Protein AF-W7WLK7-F1 (afdb_monomer)

Mean predicted aligned error: 6.46 Å

Secondary structure (DSSP, 8-state):
--TT---SEEEEEETTEEEEEEEEEESTTEEEEB-TT--B-PPEES--BSTTSSSPPB-PEEEEEEEPPPPTT-SEEEEEEEEE-SS-EEEEEEEEE-----

Solvent-accessible surface area (backbone atoms only — not comparable to full-atom values): 6384 Å² total; per-residue (Å²): 130,77,93,80,74,76,79,80,56,56,69,42,58,48,99,91,37,83,84,57,62,49,31,40,40,56,58,54,29,31,33,38,45,40,59,80,82,73,48,78,60,72,72,47,61,78,56,82,40,53,74,93,50,105,53,82,61,51,75,32,24,56,79,47,76,48,74,52,82,56,59,97,84,55,69,45,42,47,37,37,33,36,37,44,41,99,91,48,74,50,82,46,82,48,76,52,63,74,67,76,80,128

Radius of gyration: 15.56 Å; Cα contacts (8 Å, |Δi|>4): 184; chains: 1; bounding box: 35×38×42 Å

Foldseek 3Di:
DDPPDDDQWDFADDPVGPPQTQKTAGDQQWMWGDAPVSDTDDIDGQDWAQPPHPDDTWGWGFPDKDKDDDDPPDQKTKIKTWTDTPVDTDIGIDIDGHDDDD

pLDDT: mean 86.11, std 12.23, range [39.31, 95.69]

Structure (mmCIF, N/CA/C/O backbone):
data_AF-W7WLK7-F1
#
_entry.id   AF-W7WLK7-F1
#
loop_
_atom_site.group_PDB
_atom_site.id
_atom_site.type_symbol
_atom_site.label_atom_id
_atom_site.label_alt_id
_atom_site.label_comp_id
_atom_site.label_asym_id
_atom_site.label_entity_id
_atom_site.label_seq_id
_atom_site.pdbx_PDB_ins_code
_atom_site.Cartn_x
_atom_site.Cartn_y
_atom_site.Cartn_z
_atom_site.occupancy
_atom_site.B_iso_or_equiv
_atom_site.auth_seq_id
_atom_site.auth_comp_id
_atom_site.auth_asym_id
_atom_site.auth_atom_id
_atom_site.pdbx_PDB_model_num
ATOM 1 N N . MET A 1 1 ? 12.158 -19.757 15.638 1.00 58.44 1 MET A N 1
ATOM 2 C CA . MET A 1 1 ? 11.158 -18.922 14.936 1.00 58.44 1 MET A CA 1
ATOM 3 C C . MET A 1 1 ? 9.947 -19.801 14.644 1.00 58.44 1 MET A C 1
ATOM 5 O O . MET A 1 1 ? 10.185 -20.971 14.351 1.00 58.44 1 MET A O 1
ATOM 9 N N . PRO A 1 2 ? 8.703 -19.305 14.783 1.00 83.44 2 PRO A N 1
ATOM 10 C CA . PRO A 1 2 ? 7.498 -20.050 14.404 1.00 83.44 2 PRO A CA 1
ATOM 11 C C . PRO A 1 2 ? 7.546 -20.495 12.935 1.00 83.44 2 PRO A C 1
ATOM 13 O O . PRO A 1 2 ? 8.174 -19.832 12.110 1.00 83.44 2 PRO A O 1
ATOM 16 N N . SER A 1 3 ? 6.935 -21.638 12.620 1.00 86.94 3 SER A N 1
ATOM 17 C CA . SER A 1 3 ? 6.974 -22.238 11.271 1.00 86.94 3 SER A CA 1
ATOM 18 C C . SER A 1 3 ? 5.936 -21.652 10.306 1.00 86.94 3 SER A C 1
ATOM 20 O O . SER A 1 3 ? 5.995 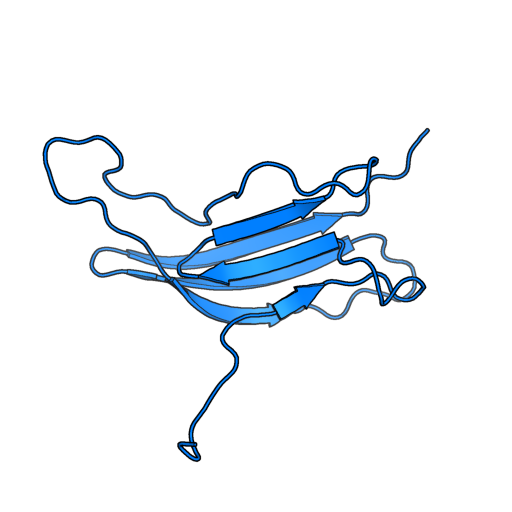-21.902 9.108 1.00 86.94 3 SER A O 1
ATOM 22 N N . ASP A 1 4 ? 5.023 -20.842 10.827 1.00 89.38 4 ASP A N 1
ATOM 23 C CA . ASP A 1 4 ? 3.861 -20.242 10.175 1.00 89.38 4 ASP A CA 1
ATOM 24 C C . ASP A 1 4 ? 4.033 -18.735 9.914 1.00 89.38 4 ASP A C 1
ATOM 26 O O . ASP A 1 4 ? 3.064 -18.000 9.726 1.00 89.38 4 ASP A O 1
ATOM 30 N N . LEU A 1 5 ? 5.276 -18.250 9.885 1.00 88.00 5 LEU A N 1
ATOM 31 C CA . LEU A 1 5 ? 5.565 -16.857 9.557 1.00 88.00 5 LEU A CA 1
ATOM 32 C C . LEU A 1 5 ? 5.253 -16.558 8.082 1.00 88.00 5 LEU A C 1
ATOM 34 O O . LEU A 1 5 ? 5.851 -17.135 7.174 1.00 88.00 5 LEU A O 1
ATOM 38 N N . GLY A 1 6 ? 4.342 -15.609 7.859 1.00 87.50 6 GLY A N 1
ATOM 39 C CA . GLY A 1 6 ? 4.054 -15.026 6.549 1.00 87.50 6 GLY A CA 1
ATOM 40 C C . GLY A 1 6 ? 4.906 -13.792 6.228 1.00 87.50 6 GLY A C 1
ATOM 41 O O . GLY A 1 6 ? 5.817 -13.412 6.966 1.00 87.50 6 GLY A O 1
ATOM 42 N N . PHE A 1 7 ? 4.583 -13.127 5.117 1.00 91.88 7 PHE A N 1
ATOM 43 C CA . PHE A 1 7 ? 5.188 -11.845 4.754 1.00 91.88 7 PHE A CA 1
ATOM 44 C C . PHE A 1 7 ? 4.516 -10.697 5.513 1.00 91.88 7 PHE A C 1
ATOM 46 O O . PHE A 1 7 ? 3.295 -10.582 5.506 1.00 91.88 7 PHE A O 1
ATOM 53 N N . ALA A 1 8 ? 5.310 -9.801 6.104 1.00 91.69 8 ALA A N 1
ATOM 54 C CA . ALA A 1 8 ? 4.790 -8.577 6.723 1.00 91.69 8 ALA A CA 1
ATOM 55 C C . ALA A 1 8 ? 4.352 -7.520 5.687 1.00 91.69 8 ALA A C 1
ATOM 57 O O . ALA A 1 8 ? 3.589 -6.609 6.001 1.00 91.69 8 ALA A O 1
ATOM 58 N N . GLY A 1 9 ? 4.866 -7.621 4.461 1.00 93.94 9 GLY A N 1
ATOM 59 C CA . GLY A 1 9 ? 4.655 -6.664 3.383 1.00 93.94 9 GLY A CA 1
ATOM 60 C C . GLY A 1 9 ? 5.571 -6.957 2.197 1.00 93.94 9 GLY A C 1
ATOM 61 O O . GLY A 1 9 ? 6.267 -7.975 2.174 1.00 93.94 9 GLY A O 1
ATOM 62 N N . PHE A 1 10 ? 5.590 -6.058 1.216 1.00 94.94 10 PHE A N 1
ATOM 63 C CA . PHE A 1 10 ? 6.468 -6.159 0.049 1.00 94.94 10 PHE A CA 1
ATOM 64 C C . PHE A 1 10 ? 6.852 -4.777 -0.480 1.00 94.94 10 PHE A C 1
ATOM 66 O O . PHE A 1 10 ? 6.216 -3.763 -0.187 1.00 94.94 10 PHE A O 1
ATOM 73 N N . ARG A 1 11 ? 7.898 -4.756 -1.304 1.00 94.69 11 ARG A N 1
ATOM 74 C CA . ARG A 1 11 ? 8.315 -3.582 -2.068 1.00 94.69 11 ARG A CA 1
ATOM 75 C C . ARG A 1 11 ? 8.316 -3.893 -3.555 1.00 94.69 11 ARG A C 1
ATOM 77 O O . ARG A 1 11 ? 8.499 -5.040 -3.960 1.00 94.69 11 ARG A O 1
ATOM 84 N N . LEU A 1 12 ? 8.097 -2.864 -4.356 1.00 93.50 12 LEU A N 1
ATOM 85 C CA . LEU A 1 12 ? 8.159 -2.916 -5.805 1.00 93.50 12 LEU A CA 1
ATOM 86 C C . LEU A 1 12 ? 9.473 -2.294 -6.251 1.00 93.50 12 LEU A C 1
ATOM 88 O O . LEU A 1 12 ? 9.782 -1.167 -5.878 1.00 93.50 12 LEU A O 1
ATOM 92 N N . ASN A 1 13 ? 10.214 -3.008 -7.086 1.00 91.94 13 ASN A N 1
ATOM 93 C CA . ASN A 1 13 ? 11.428 -2.525 -7.731 1.00 91.94 13 ASN A CA 1
ATOM 94 C C . ASN A 1 13 ? 11.193 -2.380 -9.234 1.00 91.94 13 ASN A C 1
ATOM 96 O O . ASN A 1 13 ? 10.283 -2.991 -9.803 1.00 91.94 13 ASN A O 1
ATOM 100 N N . PHE A 1 14 ? 12.034 -1.589 -9.896 1.00 87.00 14 PHE A N 1
ATOM 101 C CA . PHE A 1 14 ? 12.065 -1.586 -11.352 1.00 87.00 14 PHE A CA 1
ATOM 102 C C . PHE A 1 14 ? 12.999 -2.700 -11.838 1.00 87.00 14 PHE A C 1
ATOM 104 O O . PHE A 1 14 ? 14.018 -2.973 -11.217 1.00 87.00 14 PHE A O 1
ATOM 111 N N . HIS A 1 15 ? 12.685 -3.350 -12.960 1.00 84.12 15 HIS A N 1
ATOM 112 C CA . HIS A 1 15 ? 13.443 -4.527 -13.415 1.00 84.12 15 HIS A CA 1
ATOM 113 C C . HIS A 1 15 ? 14.934 -4.261 -13.703 1.00 84.12 15 HIS A C 1
ATOM 115 O O . HIS A 1 15 ? 15.716 -5.20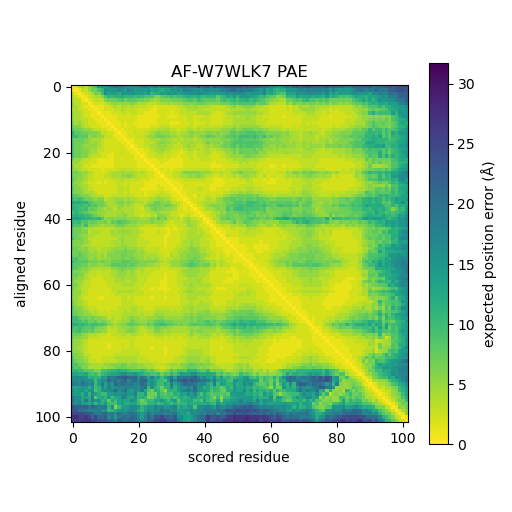4 -13.754 1.00 84.12 15 HIS A O 1
ATOM 121 N N . THR A 1 16 ? 15.328 -2.997 -13.893 1.00 88.06 16 THR A N 1
ATOM 122 C CA . THR A 1 16 ? 16.729 -2.582 -14.078 1.00 88.06 16 THR A CA 1
ATOM 123 C C . THR A 1 16 ? 17.383 -2.019 -12.812 1.00 88.06 16 THR A C 1
ATOM 125 O O . THR A 1 16 ? 18.542 -1.631 -12.876 1.00 88.06 16 THR A O 1
ATOM 128 N N . ASP A 1 17 ? 16.657 -1.910 -11.697 1.00 88.69 17 ASP A N 1
ATOM 129 C CA . ASP A 1 17 ? 17.157 -1.379 -10.422 1.00 88.69 17 ASP A CA 1
ATOM 130 C C . ASP A 1 17 ? 16.481 -2.120 -9.255 1.00 88.69 17 ASP A C 1
ATOM 132 O O . ASP A 1 17 ? 15.364 -1.802 -8.837 1.00 88.69 17 ASP A O 1
ATOM 136 N N . LEU A 1 18 ? 17.155 -3.171 -8.778 1.00 88.31 18 LEU A N 1
ATOM 137 C CA . LEU A 1 18 ? 16.690 -4.023 -7.677 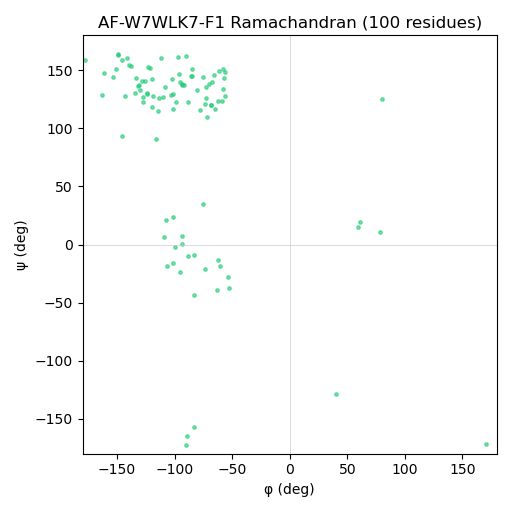1.00 88.31 18 LEU A CA 1
ATOM 138 C C . LEU A 1 18 ? 17.127 -3.509 -6.298 1.00 88.31 18 LEU A C 1
ATOM 140 O O . LEU A 1 18 ? 16.664 -4.027 -5.281 1.00 88.31 18 LEU A O 1
ATOM 144 N N . GLU A 1 19 ? 18.010 -2.511 -6.254 1.00 88.94 19 GLU A N 1
ATOM 145 C CA . GLU A 1 19 ? 18.468 -1.908 -5.003 1.00 88.94 19 GLU A CA 1
ATOM 146 C C . GLU A 1 19 ? 17.477 -0.851 -4.521 1.00 88.94 19 GLU A C 1
ATOM 148 O O . GLU A 1 19 ? 17.126 -0.827 -3.340 1.00 88.94 19 GLU A O 1
ATOM 153 N N . ARG A 1 20 ? 16.986 -0.009 -5.439 1.00 88.38 20 ARG A N 1
ATOM 154 C CA . ARG A 1 20 ? 16.052 1.079 -5.132 1.00 88.38 20 ARG A CA 1
ATOM 155 C C . ARG A 1 20 ? 14.624 0.660 -5.439 1.00 88.38 20 ARG A C 1
ATOM 157 O O . ARG A 1 20 ? 14.291 0.283 -6.565 1.00 88.38 20 ARG A O 1
ATOM 164 N N . ASP A 1 21 ? 13.764 0.718 -4.434 1.00 90.88 21 ASP A N 1
ATOM 165 C CA . ASP A 1 21 ? 12.341 0.467 -4.597 1.00 90.88 21 ASP A CA 1
ATOM 166 C C . ASP A 1 21 ? 11.592 1.725 -5.054 1.00 90.88 21 ASP A C 1
ATOM 168 O O . ASP A 1 21 ? 11.985 2.864 -4.808 1.00 90.88 21 ASP A O 1
ATOM 172 N N . ILE A 1 22 ? 10.501 1.505 -5.785 1.00 91.81 22 ILE A N 1
ATOM 173 C CA . ILE A 1 22 ? 9.592 2.560 -6.241 1.00 91.81 22 ILE A CA 1
ATOM 174 C C . ILE A 1 22 ? 8.403 2.736 -5.295 1.00 91.81 22 ILE A C 1
ATOM 176 O O . ILE A 1 22 ? 7.779 3.797 -5.269 1.00 91.81 22 ILE A O 1
ATOM 180 N N . SER A 1 23 ? 8.064 1.690 -4.539 1.00 93.62 23 SER A N 1
ATOM 181 C CA . SER A 1 23 ? 6.980 1.700 -3.563 1.00 93.62 23 SER A CA 1
ATOM 182 C C . SER A 1 23 ? 7.130 0.560 -2.561 1.00 93.62 23 SER A C 1
ATOM 184 O O . SER A 1 23 ? 7.585 -0.521 -2.929 1.00 93.62 23 SER A O 1
ATOM 186 N N . ALA A 1 24 ? 6.703 0.787 -1.322 1.00 94.25 24 ALA A N 1
ATOM 187 C CA . ALA A 1 24 ? 6.662 -0.218 -0.267 1.00 94.25 24 ALA A CA 1
ATOM 188 C C . ALA A 1 24 ? 5.301 -0.216 0.437 1.00 94.25 24 ALA A C 1
ATOM 190 O O . ALA A 1 24 ? 4.771 0.847 0.769 1.00 94.25 24 ALA A O 1
ATOM 191 N N . PHE A 1 25 ? 4.775 -1.414 0.683 1.00 95.50 25 PHE A N 1
ATOM 192 C CA . PHE A 1 25 ? 3.530 -1.690 1.396 1.00 95.50 25 PHE A CA 1
ATOM 193 C C . PHE A 1 25 ? 3.882 -2.427 2.686 1.00 95.50 25 PHE A C 1
ATOM 195 O O . PHE A 1 25 ? 4.424 -3.533 2.631 1.00 95.50 25 PHE A O 1
ATOM 202 N N . LEU A 1 26 ? 3.625 -1.803 3.836 1.00 94.25 26 LEU A N 1
ATOM 203 C CA . LEU A 1 26 ? 3.960 -2.368 5.143 1.00 94.25 26 LEU A CA 1
ATOM 204 C C . LEU A 1 26 ? 3.191 -1.651 6.258 1.00 94.25 26 LEU A C 1
ATOM 206 O O . LEU A 1 26 ? 3.289 -0.431 6.389 1.00 94.25 26 LEU A O 1
ATOM 210 N N . GLY A 1 27 ? 2.522 -2.436 7.105 1.00 91.06 27 GLY A N 1
ATOM 211 C CA . GLY A 1 27 ? 1.806 -1.958 8.288 1.00 91.06 27 GLY A CA 1
ATOM 212 C C . GLY A 1 27 ? 0.431 -1.373 7.962 1.00 91.06 27 GLY A C 1
ATOM 213 O O . GLY A 1 27 ? 0.316 -0.449 7.159 1.00 91.06 27 GLY A O 1
ATOM 214 N N . ALA A 1 28 ? -0.612 -1.897 8.612 1.00 91.62 28 ALA A N 1
ATOM 215 C CA . ALA A 1 28 ? -2.012 -1.541 8.372 1.00 91.62 28 ALA A CA 1
ATOM 216 C C . ALA A 1 28 ? -2.321 -1.356 6.870 1.00 91.62 28 ALA A C 1
ATOM 218 O O . ALA A 1 28 ? -1.999 -2.228 6.062 1.00 91.62 28 ALA A O 1
ATOM 219 N N . SER A 1 29 ? -2.931 -0.236 6.485 1.00 94.06 29 SER A N 1
ATOM 220 C CA . SER A 1 29 ? -3.200 0.126 5.090 1.00 94.06 29 SER A CA 1
ATOM 221 C C . SER A 1 29 ? -2.211 1.158 4.545 1.00 94.06 29 SER A C 1
ATOM 223 O O . SER A 1 29 ? -2.529 1.899 3.613 1.00 94.06 29 SER A O 1
ATOM 225 N N . TYR A 1 30 ? -1.011 1.249 5.122 1.00 94.94 30 TYR A N 1
ATOM 226 C CA . TYR A 1 30 ? -0.020 2.228 4.697 1.00 94.94 30 TYR A CA 1
ATOM 227 C C . TYR A 1 30 ? 0.812 1.736 3.521 1.00 94.94 30 TYR A C 1
ATOM 229 O O . TYR A 1 30 ? 1.201 0.570 3.417 1.00 94.94 30 TYR A O 1
ATOM 237 N N . PHE A 1 31 ? 1.164 2.687 2.666 1.00 93.75 31 PHE A N 1
ATOM 238 C CA . PHE A 1 31 ? 2.187 2.498 1.655 1.00 93.75 31 PHE A CA 1
ATOM 239 C C . PHE A 1 31 ? 2.956 3.795 1.422 1.00 93.75 31 PHE A C 1
ATOM 241 O O . PHE A 1 31 ? 2.489 4.897 1.724 1.00 93.75 31 PHE A O 1
ATOM 248 N N . ARG A 1 32 ? 4.162 3.666 0.880 1.00 93.75 32 ARG A N 1
ATOM 249 C CA . ARG A 1 32 ? 4.975 4.787 0.404 1.00 93.75 32 ARG A CA 1
ATOM 250 C C . ARG A 1 32 ? 5.325 4.575 -1.053 1.00 93.75 32 ARG A C 1
ATOM 252 O O . ARG A 1 32 ? 5.427 3.438 -1.512 1.00 93.75 32 ARG A O 1
ATOM 259 N N . ALA A 1 33 ? 5.542 5.669 -1.764 1.00 91.25 33 ALA A N 1
ATOM 260 C CA . ALA A 1 33 ? 6.082 5.660 -3.112 1.00 91.25 33 ALA A CA 1
ATOM 261 C C . ALA A 1 33 ? 7.108 6.783 -3.258 1.00 91.25 33 ALA A C 1
ATOM 263 O O . ALA A 1 33 ? 7.052 7.787 -2.541 1.00 91.25 33 ALA A O 1
ATOM 264 N N . VAL A 1 34 ? 8.050 6.597 -4.176 1.00 89.69 34 VAL A N 1
ATOM 265 C CA . VAL A 1 34 ? 9.046 7.616 -4.517 1.00 89.69 34 VAL A CA 1
ATOM 266 C C . VAL A 1 34 ? 8.599 8.411 -5.744 1.00 89.69 34 VAL A C 1
ATOM 268 O O . VAL A 1 34 ? 7.949 7.888 -6.652 1.00 89.69 34 VAL A O 1
ATOM 271 N N . GLY A 1 35 ? 8.956 9.695 -5.768 1.00 82.31 35 GLY A N 1
ATOM 272 C CA . GLY A 1 35 ? 8.818 10.556 -6.943 1.00 82.31 35 GLY A CA 1
ATOM 273 C C . GLY A 1 35 ? 10.062 10.520 -7.838 1.00 82.31 35 GLY A C 1
ATOM 274 O O . GLY A 1 35 ? 10.944 9.679 -7.681 1.00 82.31 35 GLY A O 1
ATOM 275 N N . GLY A 1 36 ? 10.178 11.483 -8.757 1.00 81.31 36 GLY A N 1
ATOM 276 C CA . GLY A 1 36 ? 11.317 11.576 -9.686 1.00 81.31 36 GLY A CA 1
ATOM 277 C C . GLY A 1 36 ? 12.692 11.783 -9.028 1.00 81.31 36 GLY A C 1
ATOM 278 O O . GLY A 1 36 ? 13.709 11.609 -9.694 1.00 81.31 36 GLY A O 1
ATOM 279 N N . GLU A 1 37 ? 12.731 12.132 -7.741 1.00 85.06 37 GLU A N 1
ATOM 280 C CA . GLU A 1 37 ? 13.959 12.319 -6.955 1.00 85.06 37 GLU A CA 1
ATOM 281 C C . GLU A 1 37 ? 14.392 11.065 -6.184 1.00 85.06 37 GLU A C 1
ATOM 283 O O . GLU A 1 37 ? 15.401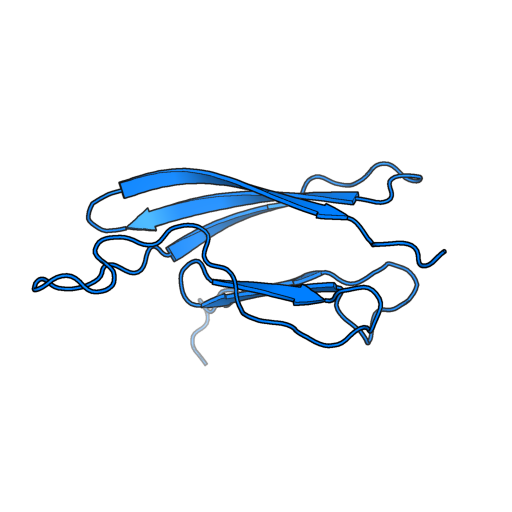 11.103 -5.489 1.00 85.06 37 GLU A O 1
ATOM 288 N N . TRP A 1 38 ? 13.658 9.949 -6.298 1.00 81.75 38 TRP A N 1
ATOM 289 C CA . TRP A 1 38 ? 13.968 8.679 -5.618 1.00 81.75 38 TRP A CA 1
ATOM 290 C C . TRP A 1 38 ? 14.015 8.744 -4.086 1.00 81.75 38 TRP A C 1
ATOM 292 O O . TRP A 1 38 ? 14.478 7.815 -3.430 1.00 81.75 38 TRP A O 1
ATOM 302 N N . GLN A 1 39 ? 13.485 9.815 -3.506 1.00 85.38 39 GLN A N 1
ATOM 303 C CA . GLN A 1 39 ? 13.302 9.943 -2.073 1.00 85.38 39 G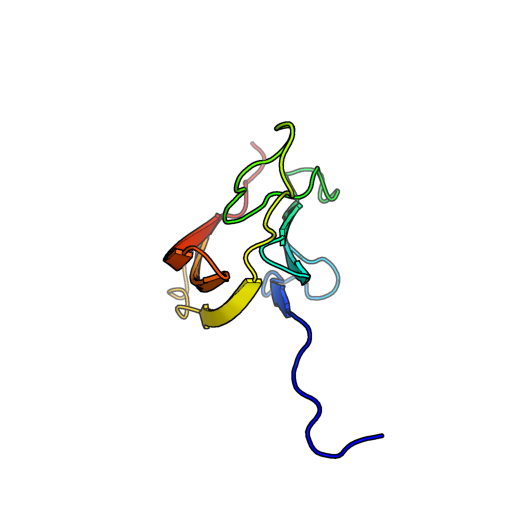LN A CA 1
ATOM 304 C C . GLN A 1 39 ? 11.893 9.490 -1.689 1.00 85.38 39 GLN A C 1
ATOM 306 O O . GLN A 1 39 ? 10.912 9.838 -2.356 1.00 85.38 39 GLN A O 1
ATOM 311 N N . TYR A 1 40 ? 11.785 8.742 -0.589 1.00 83.31 40 TYR A N 1
ATOM 312 C CA . TYR A 1 40 ? 10.488 8.477 0.017 1.00 83.31 40 TYR A CA 1
ATOM 313 C C . TYR A 1 40 ? 9.848 9.782 0.485 1.00 83.31 40 TYR A C 1
ATOM 315 O O . TYR A 1 40 ? 10.422 10.524 1.282 1.00 83.31 40 TYR A O 1
ATOM 323 N N . GLY A 1 41 ? 8.643 10.040 -0.020 1.00 77.81 41 GLY A N 1
ATOM 324 C CA . GLY A 1 41 ? 7.782 11.099 0.482 1.00 77.81 41 GLY A CA 1
ATOM 325 C C . GLY A 1 41 ? 6.979 10.656 1.707 1.00 77.81 41 GLY A C 1
ATOM 326 O O . GLY A 1 41 ? 7.324 9.706 2.415 1.00 77.81 41 GLY A O 1
ATOM 327 N N . LEU A 1 42 ? 5.865 11.349 1.937 1.00 84.31 42 LEU A N 1
ATOM 328 C CA . LEU A 1 42 ? 4.899 10.985 2.970 1.00 84.31 42 LEU A CA 1
ATOM 329 C C . LEU A 1 42 ? 4.296 9.596 2.707 1.00 84.31 42 LEU A C 1
ATOM 331 O O . LEU A 1 42 ? 4.125 9.182 1.559 1.00 84.31 42 LEU A O 1
ATOM 335 N N . SER A 1 43 ? 3.936 8.890 3.781 1.00 87.69 43 SER A N 1
ATOM 336 C CA . SER A 1 43 ? 3.078 7.709 3.664 1.00 87.69 43 SER A CA 1
ATOM 337 C C . SER A 1 43 ? 1.678 8.114 3.217 1.00 87.69 43 SER A C 1
ATOM 339 O O . SER A 1 43 ? 1.115 9.078 3.732 1.00 87.69 43 SER A O 1
ATOM 341 N N . ALA A 1 44 ? 1.093 7.314 2.335 1.00 90.56 44 ALA A N 1
ATOM 342 C CA . ALA A 1 44 ? -0.338 7.296 2.084 1.00 90.56 44 ALA A CA 1
ATOM 343 C C . ALA A 1 44 ? -0.997 6.158 2.882 1.00 90.56 44 ALA A C 1
ATOM 345 O O . ALA A 1 44 ? -0.318 5.227 3.325 1.00 90.56 44 ALA A O 1
ATOM 346 N N . ARG A 1 45 ? -2.320 6.242 3.060 1.00 93.19 45 ARG A N 1
ATOM 347 C CA . ARG A 1 45 ? -3.166 5.175 3.614 1.00 93.19 45 ARG A CA 1
ATOM 348 C C . ARG A 1 45 ? -4.213 4.785 2.580 1.00 93.19 45 ARG A C 1
ATOM 350 O O . ARG A 1 45 ? -4.733 5.664 1.898 1.00 93.19 45 ARG A O 1
ATOM 357 N N . GLY A 1 46 ? -4.533 3.497 2.487 1.00 89.19 46 GLY A N 1
ATOM 358 C CA . GLY A 1 46 ? -5.638 3.007 1.662 1.00 89.19 46 GLY A CA 1
ATOM 359 C C . GLY A 1 46 ? -6.985 3.542 2.144 1.00 89.19 46 GLY A C 1
ATOM 360 O O . GLY A 1 46 ? -7.816 3.927 1.328 1.00 89.19 46 GLY A O 1
ATOM 361 N N . LEU A 1 47 ? -7.171 3.624 3.465 1.00 91.31 47 LEU A N 1
ATOM 362 C CA . LEU A 1 47 ? -8.357 4.205 4.081 1.00 91.31 47 LEU A CA 1
ATOM 363 C C . LEU A 1 47 ? -8.028 4.737 5.482 1.00 91.31 47 LEU A C 1
ATOM 365 O O . LEU A 1 47 ? -7.222 4.155 6.207 1.00 91.31 47 LEU A O 1
ATOM 369 N N . ALA A 1 48 ? -8.657 5.849 5.851 1.00 92.25 48 ALA A N 1
ATOM 370 C CA . ALA A 1 48 ? -8.604 6.426 7.187 1.00 92.25 48 ALA A CA 1
ATOM 371 C C . ALA A 1 48 ? -10.038 6.569 7.703 1.00 92.25 48 ALA A C 1
ATOM 373 O O . ALA A 1 48 ? -10.898 7.080 6.984 1.00 92.25 48 ALA A O 1
ATOM 374 N N . VAL A 1 49 ? -10.295 6.090 8.917 1.00 92.44 49 VAL A N 1
ATOM 375 C CA . VAL A 1 49 ? -11.630 6.072 9.521 1.00 92.44 49 VAL A CA 1
ATOM 376 C C . VAL A 1 49 ? -11.531 6.733 10.884 1.00 92.44 49 VAL A C 1
ATOM 378 O O . VAL A 1 49 ? -10.698 6.362 11.704 1.00 92.44 49 VAL A O 1
ATOM 381 N N . ASP A 1 50 ? -12.382 7.729 11.112 1.00 93.56 50 ASP A N 1
ATOM 382 C CA . ASP A 1 50 ? -12.496 8.444 12.386 1.00 93.56 50 ASP A CA 1
ATOM 383 C C . ASP A 1 50 ? -11.232 9.178 12.861 1.00 93.56 50 ASP A C 1
ATOM 385 O O . ASP A 1 50 ? -11.117 9.565 14.024 1.00 93.56 50 ASP A O 1
ATOM 389 N N . THR A 1 51 ? -10.300 9.456 11.947 1.00 93.81 51 THR A N 1
ATOM 390 C CA . THR A 1 51 ? -9.090 10.230 12.235 1.00 93.81 51 THR A CA 1
ATOM 391 C C . THR A 1 51 ? -9.434 11.626 12.764 1.00 93.81 51 THR A C 1
ATOM 393 O O . THR A 1 51 ? -10.110 12.412 12.100 1.00 93.81 51 THR A O 1
ATOM 396 N N . GLY A 1 52 ? -8.915 11.957 13.950 1.00 94.56 52 GLY A N 1
ATOM 397 C CA . GLY A 1 52 ? -9.046 13.287 14.556 1.00 94.56 52 GLY A CA 1
ATOM 398 C C . GLY A 1 52 ? -10.400 13.584 15.212 1.00 94.56 52 GLY A C 1
ATOM 399 O O . GLY A 1 52 ? -10.658 14.732 15.568 1.00 94.56 52 GLY A O 1
ATOM 400 N N . LEU A 1 53 ? -11.263 12.581 15.380 1.00 95.62 53 LEU A N 1
ATOM 401 C CA . LEU A 1 53 ? -12.553 12.719 16.060 1.00 95.62 53 LEU A CA 1
ATOM 402 C C . LEU A 1 53 ? -12.439 12.435 17.572 1.00 95.62 53 LEU A C 1
ATOM 404 O O . LEU A 1 53 ? -11.487 11.788 18.006 1.00 95.62 53 LEU A O 1
ATOM 408 N N . PRO A 1 54 ? -13.418 12.848 18.406 1.00 95.69 54 PRO A N 1
ATOM 409 C CA . PRO A 1 54 ? -13.469 12.503 19.835 1.00 95.69 54 PRO A CA 1
ATOM 410 C C . PRO A 1 54 ? -13.922 11.047 20.079 1.00 95.69 54 PRO A C 1
ATOM 412 O O . PRO A 1 54 ? -14.633 10.755 21.039 1.00 95.69 54 PRO A O 1
ATOM 415 N N . ARG A 1 55 ? -13.545 10.130 19.185 1.00 93.25 55 ARG A N 1
ATOM 416 C CA . ARG A 1 55 ? -13.758 8.683 19.276 1.00 93.25 55 ARG A CA 1
ATOM 417 C C . ARG A 1 55 ? -12.521 7.958 18.728 1.00 93.25 55 ARG A C 1
ATOM 419 O O . ARG A 1 55 ? -11.736 8.597 18.030 1.00 93.25 55 ARG A O 1
ATOM 426 N N . PRO A 1 56 ? -12.306 6.673 19.060 1.00 93.56 56 PRO A N 1
ATOM 427 C CA . PRO A 1 56 ? -11.116 5.955 18.609 1.00 93.56 56 PRO A CA 1
ATOM 428 C C . PRO A 1 56 ? -10.990 5.930 17.081 1.00 93.56 56 PRO A C 1
ATOM 430 O O . PRO A 1 56 ? -11.961 5.639 16.391 1.00 93.56 56 PRO A O 1
ATOM 433 N N . GLU A 1 57 ? -9.789 6.216 16.574 1.00 95.50 57 GLU A N 1
ATOM 434 C CA . GLU A 1 57 ? -9.452 6.070 15.156 1.00 95.50 57 GLU A CA 1
ATOM 435 C C . GLU A 1 57 ? -9.324 4.584 14.802 1.00 95.50 57 GLU A C 1
ATOM 437 O O . GLU A 1 57 ? -8.676 3.819 15.524 1.00 95.50 57 GLU A O 1
ATOM 442 N N . GLU A 1 58 ? -9.905 4.178 13.674 1.00 93.06 58 GLU A N 1
ATOM 443 C CA . GLU A 1 58 ? -9.701 2.838 13.131 1.00 93.06 58 GLU A CA 1
ATOM 444 C C . GLU A 1 58 ? -8.591 2.843 12.077 1.00 93.06 58 GLU A C 1
ATOM 446 O O . GLU A 1 58 ? -8.501 3.725 11.218 1.00 93.06 58 GLU A O 1
ATOM 451 N N . PHE A 1 59 ? -7.771 1.791 12.109 1.00 93.69 59 PHE A N 1
ATOM 452 C CA . PHE A 1 59 ? -6.672 1.573 11.172 1.00 93.69 59 PHE A CA 1
ATOM 453 C C . PHE A 1 59 ? -6.938 0.307 10.346 1.00 93.69 59 PHE A C 1
ATOM 455 O O . PHE A 1 59 ? -6.540 -0.783 10.763 1.00 93.69 59 PHE A O 1
ATOM 462 N N . PRO A 1 60 ? -7.605 0.420 9.181 1.00 93.81 60 PRO A N 1
ATOM 463 C CA . PRO A 1 60 ? -7.817 -0.709 8.279 1.00 93.81 60 PRO A CA 1
ATOM 464 C C . PRO A 1 60 ? -6.497 -1.357 7.859 1.00 93.81 60 PRO A C 1
ATOM 466 O O . PRO A 1 60 ? -5.514 -0.648 7.627 1.00 93.81 60 PRO A O 1
ATOM 469 N N . ASN A 1 61 ? -6.484 -2.683 7.719 1.00 93.62 61 ASN A N 1
ATOM 470 C CA . ASN A 1 61 ? -5.321 -3.466 7.303 1.00 93.62 61 ASN A CA 1
ATOM 471 C C . ASN A 1 61 ? -5.431 -3.887 5.841 1.00 93.62 61 ASN A C 1
ATOM 473 O O . ASN A 1 61 ? -6.502 -4.295 5.401 1.00 93.62 61 ASN A O 1
ATOM 477 N N . PHE A 1 62 ? -4.313 -3.882 5.112 1.00 94.44 62 PHE A N 1
ATOM 478 C CA . PHE A 1 62 ? -4.211 -4.709 3.914 1.00 94.44 62 PHE A CA 1
ATOM 479 C C . PHE A 1 62 ? -3.949 -6.161 4.321 1.00 94.44 62 PHE A C 1
ATOM 481 O O . PHE A 1 62 ? -2.904 -6.463 4.894 1.00 94.44 62 PHE A O 1
ATOM 488 N N . VAL A 1 63 ? -4.887 -7.058 4.017 1.00 92.88 63 VAL A N 1
ATOM 489 C CA . VAL A 1 63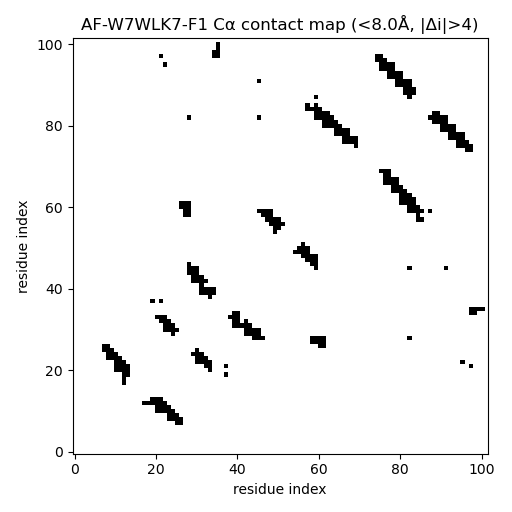 ? -4.812 -8.477 4.425 1.00 92.88 63 VAL A CA 1
ATOM 490 C C . VAL A 1 63 ? -4.485 -9.424 3.272 1.00 92.88 63 VAL A C 1
ATOM 492 O O . VAL A 1 63 ? -4.036 -10.545 3.497 1.00 92.88 63 VAL A O 1
ATOM 495 N N . ALA 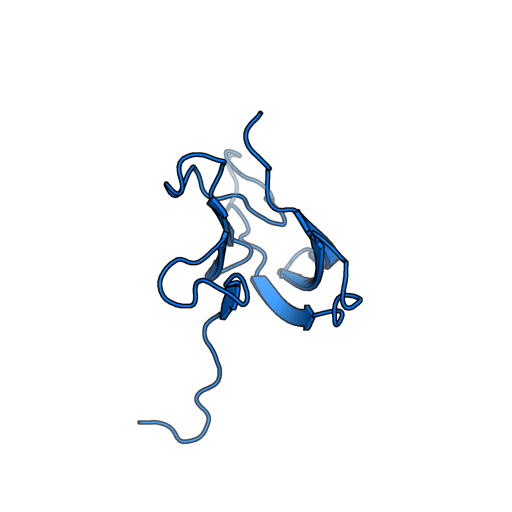A 1 64 ? -4.674 -8.980 2.029 1.00 93.25 64 ALA A N 1
ATOM 496 C CA . ALA A 1 64 ? -4.317 -9.737 0.836 1.00 93.25 64 ALA A CA 1
ATOM 497 C C . ALA A 1 64 ? -3.970 -8.799 -0.320 1.00 93.25 64 ALA A C 1
ATOM 499 O O . ALA A 1 64 ? -4.506 -7.693 -0.413 1.00 93.25 64 ALA A O 1
ATOM 500 N N . PHE A 1 65 ? -3.096 -9.268 -1.212 1.00 95.31 65 PHE A N 1
ATOM 501 C CA . PHE A 1 65 ? -2.656 -8.528 -2.389 1.00 95.31 65 PHE A CA 1
ATOM 502 C C . PHE A 1 65 ? -2.685 -9.403 -3.639 1.00 95.31 65 PHE A C 1
ATOM 504 O O . PHE A 1 65 ? -2.302 -10.572 -3.598 1.00 95.31 65 PHE A O 1
ATOM 511 N N . TRP A 1 66 ? -3.052 -8.801 -4.767 1.00 95.69 66 TRP A N 1
ATOM 512 C CA . TRP A 1 66 ? -2.923 -9.396 -6.094 1.00 95.69 66 TRP A CA 1
ATOM 513 C C . TRP A 1 66 ? -2.179 -8.422 -6.997 1.00 95.69 66 TRP A C 1
ATOM 515 O O . TRP A 1 66 ? -2.591 -7.275 -7.171 1.00 95.69 66 TRP A O 1
ATOM 525 N N . LEU A 1 67 ? -1.060 -8.877 -7.556 1.00 94.88 67 LEU A N 1
ATOM 526 C CA . LEU A 1 67 ? -0.226 -8.084 -8.449 1.00 94.88 67 LEU A CA 1
ATOM 527 C C . LEU A 1 67 ? -0.521 -8.515 -9.882 1.00 94.88 67 LEU A C 1
ATOM 529 O O . LEU A 1 67 ? -0.269 -9.662 -10.256 1.00 94.88 67 LEU A O 1
ATOM 533 N N . GLU A 1 68 ? -1.039 -7.596 -10.690 1.00 95.19 68 GLU A N 1
ATOM 534 C CA . GLU A 1 68 ? -1.224 -7.860 -12.109 1.00 95.19 68 GLU A CA 1
ATOM 535 C C . GLU A 1 68 ? 0.136 -7.850 -12.804 1.00 95.19 68 GLU A C 1
ATOM 537 O O . GLU A 1 68 ? 0.901 -6.887 -12.696 1.00 95.19 68 GLU A O 1
ATOM 542 N N . LYS A 1 69 ? 0.453 -8.926 -13.531 1.00 92.62 69 LYS A N 1
ATOM 543 C CA . LYS A 1 69 ? 1.697 -8.992 -14.295 1.00 92.62 69 LYS A CA 1
ATOM 544 C C . LYS A 1 69 ? 1.662 -7.924 -15.396 1.00 92.62 69 LYS A C 1
ATOM 546 O O . LYS A 1 69 ? 0.853 -8.048 -16.315 1.00 92.62 69 LYS A O 1
ATOM 551 N N . PRO A 1 70 ? 2.560 -6.924 -15.371 1.00 90.69 70 PRO A N 1
ATOM 552 C CA . PRO A 1 70 ? 2.553 -5.881 -16.381 1.00 90.69 70 PRO A CA 1
ATOM 553 C C . PRO A 1 70 ? 2.910 -6.451 -17.759 1.00 90.69 70 PRO A C 1
ATOM 555 O O . PRO A 1 70 ? 3.750 -7.349 -17.889 1.00 90.69 70 PRO A O 1
ATOM 558 N N . ALA A 1 71 ? 2.308 -5.892 -18.811 1.00 91.31 71 ALA A N 1
ATOM 559 C CA . ALA A 1 71 ? 2.737 -6.154 -20.182 1.00 91.31 71 ALA A CA 1
ATOM 560 C C . ALA A 1 71 ? 4.217 -5.765 -20.363 1.00 91.31 71 ALA A C 1
ATOM 562 O O . ALA A 1 71 ? 4.701 -4.837 -19.715 1.00 91.31 71 ALA A O 1
ATOM 563 N N . ARG A 1 72 ? 4.938 -6.427 -21.282 1.00 86.31 72 ARG A N 1
ATOM 564 C CA . ARG A 1 72 ? 6.401 -6.253 -21.464 1.00 86.31 72 ARG A CA 1
ATOM 565 C C . ARG A 1 72 ? 6.855 -4.800 -21.662 1.00 86.31 72 ARG A C 1
ATOM 567 O O . ARG A 1 72 ? 7.995 -4.488 -21.352 1.00 86.31 72 ARG A O 1
ATOM 574 N N . GLN A 1 73 ? 5.989 -3.944 -22.201 1.00 86.62 73 GLN A N 1
ATOM 575 C CA . GLN A 1 73 ? 6.280 -2.538 -22.512 1.00 86.62 73 GLN A CA 1
ATOM 576 C C . GLN A 1 73 ? 5.542 -1.562 -21.578 1.00 86.62 73 GLN A C 1
ATOM 578 O O . GLN A 1 73 ? 5.570 -0.354 -21.798 1.00 86.62 73 GLN A O 1
ATOM 583 N N . SER A 1 74 ? 4.855 -2.067 -20.547 1.00 86.88 74 SER A N 1
ATOM 584 C CA . SER A 1 74 ? 4.113 -1.229 -19.607 1.00 86.88 74 SER A CA 1
ATOM 585 C C . SER A 1 74 ? 5.062 -0.424 -18.720 1.00 86.88 74 SER A C 1
ATOM 587 O O . SER A 1 74 ? 6.043 -0.946 -18.192 1.00 86.88 74 SER A O 1
ATOM 589 N N . SER A 1 75 ? 4.726 0.846 -18.499 1.00 86.69 75 SER A N 1
ATOM 590 C CA . SER A 1 75 ? 5.404 1.716 -17.531 1.00 86.69 75 SER A CA 1
ATOM 591 C C . SER A 1 75 ? 4.721 1.731 -16.153 1.00 86.69 75 SER A C 1
ATOM 593 O O . SER A 1 75 ? 5.042 2.581 -15.318 1.00 86.69 75 SER A O 1
ATOM 595 N N . SER A 1 76 ? 3.723 0.872 -15.944 1.00 88.56 76 SER A N 1
ATOM 596 C CA . SER A 1 76 ? 2.906 0.801 -14.730 1.00 88.56 76 SER A CA 1
ATOM 597 C C . SER A 1 76 ? 2.613 -0.638 -14.324 1.00 88.56 76 SER A C 1
ATOM 599 O O . SER A 1 76 ? 2.566 -1.537 -15.168 1.00 88.56 76 SER A O 1
ATOM 601 N N . ILE A 1 77 ? 2.368 -0.824 -13.031 1.00 91.81 77 ILE A N 1
ATOM 602 C CA . ILE A 1 77 ? 1.866 -2.061 -12.435 1.00 91.81 77 ILE A CA 1
ATOM 603 C C . ILE A 1 77 ? 0.607 -1.746 -11.625 1.00 91.81 77 ILE A C 1
ATOM 605 O O . ILE A 1 77 ? 0.532 -0.709 -10.956 1.00 91.81 77 ILE A O 1
ATOM 609 N N . THR A 1 78 ? -0.372 -2.645 -11.693 1.00 94.50 78 THR A N 1
ATOM 610 C CA . THR A 1 78 ? -1.596 -2.569 -10.893 1.00 94.50 78 THR A CA 1
ATOM 611 C C . THR A 1 78 ? -1.485 -3.532 -9.720 1.00 94.50 78 THR A C 1
ATOM 613 O O . THR A 1 78 ? -1.156 -4.708 -9.891 1.00 94.50 78 THR A O 1
ATOM 616 N N . VAL A 1 79 ? -1.759 -3.018 -8.525 1.00 95.06 79 VAL A N 1
ATOM 617 C CA . VAL A 1 79 ? -1.806 -3.781 -7.282 1.00 95.06 79 VAL A CA 1
ATOM 618 C C . VAL A 1 79 ? -3.206 -3.657 -6.701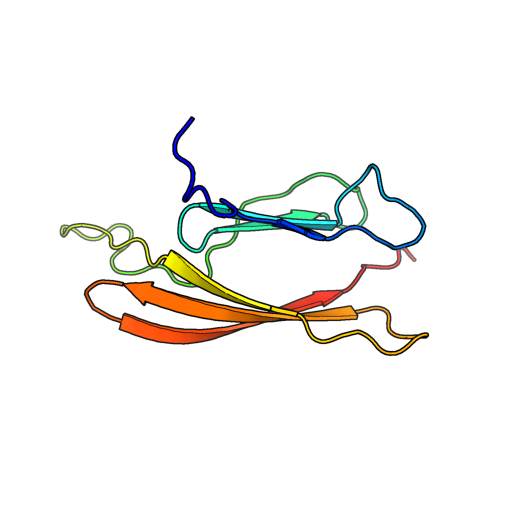 1.00 95.06 79 VAL A C 1
ATOM 620 O O . VAL A 1 79 ? -3.662 -2.569 -6.352 1.00 95.06 79 VAL A O 1
ATOM 623 N N . TYR A 1 80 ? -3.883 -4.787 -6.573 1.00 95.25 80 TYR A N 1
ATOM 624 C CA . TYR A 1 80 ? -5.139 -4.891 -5.846 1.00 95.25 80 TYR A CA 1
ATOM 625 C C . TYR A 1 80 ? -4.838 -5.272 -4.406 1.00 95.25 80 TYR A C 1
ATOM 627 O O . TYR A 1 80 ? -4.002 -6.145 -4.165 1.00 95.25 80 TYR A O 1
ATOM 635 N N . ALA A 1 81 ? -5.526 -4.643 -3.462 1.00 94.50 81 ALA A N 1
ATOM 636 C CA . A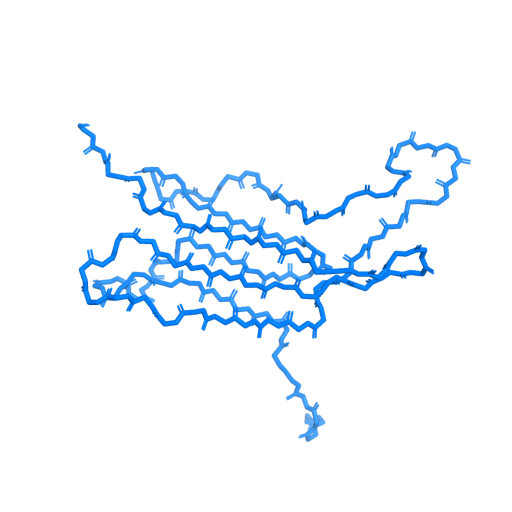LA A 1 81 ? -5.415 -4.964 -2.051 1.00 94.50 81 ALA A CA 1
ATOM 637 C C . ALA A 1 81 ? -6.805 -5.137 -1.433 1.00 94.50 81 ALA A C 1
ATOM 639 O O . ALA A 1 81 ? -7.721 -4.360 -1.711 1.00 94.50 81 ALA A O 1
ATOM 640 N N . LEU A 1 82 ? -6.963 -6.155 -0.590 1.00 93.75 82 LEU A N 1
ATOM 641 C CA . LEU A 1 82 ? -8.154 -6.318 0.238 1.00 93.75 82 LEU A CA 1
ATOM 642 C C . LEU A 1 82 ? -7.943 -5.570 1.553 1.00 93.75 82 LEU A C 1
ATOM 644 O O . LEU A 1 82 ? -6.972 -5.851 2.261 1.00 93.75 82 LEU A O 1
ATOM 648 N N . LEU A 1 83 ? -8.841 -4.632 1.852 1.00 92.25 83 LEU A N 1
ATOM 649 C CA . LEU A 1 83 ? -8.890 -3.941 3.134 1.00 92.25 83 LEU A CA 1
ATOM 650 C C . LEU A 1 83 ? -9.853 -4.642 4.085 1.00 92.25 83 LEU A C 1
ATOM 652 O O . LEU A 1 83 ? -10.970 -4.984 3.692 1.00 92.25 83 LEU A O 1
ATOM 656 N N . ASP A 1 84 ? -9.419 -4.771 5.333 1.00 91.69 84 ASP A N 1
ATOM 657 C CA . ASP A 1 84 ? -10.223 -5.300 6.430 1.00 91.69 84 ASP A CA 1
ATOM 658 C C . ASP A 1 84 ? -10.075 -4.427 7.687 1.00 91.69 84 ASP A C 1
ATOM 660 O O . ASP A 1 84 ? -8.962 -4.067 8.096 1.00 91.69 84 ASP A O 1
ATOM 664 N N . SER A 1 85 ? -11.205 -4.045 8.279 1.00 90.06 85 SER A N 1
ATOM 665 C CA . SER A 1 85 ? -11.313 -3.303 9.537 1.00 90.06 85 SER A CA 1
ATOM 666 C C . SER A 1 85 ? -12.604 -3.691 10.269 1.00 90.06 85 SER A C 1
ATOM 668 O O . SER A 1 85 ? -13.518 -4.235 9.650 1.00 90.06 85 SER A O 1
ATOM 670 N N . PRO A 1 86 ? -12.725 -3.385 11.576 1.00 87.81 86 PRO A N 1
ATOM 671 C CA . PRO A 1 86 ? -13.937 -3.677 12.343 1.00 87.81 86 PRO A CA 1
ATOM 672 C C . PRO A 1 86 ? -15.227 -3.145 11.704 1.00 87.81 86 PRO A C 1
ATOM 674 O O . PRO A 1 86 ? -16.255 -3.818 11.757 1.00 87.81 86 PRO A O 1
ATOM 677 N N . SER A 1 87 ? -15.168 -1.958 11.094 1.00 84.88 87 SER A N 1
ATOM 678 C CA . SER A 1 87 ? -16.336 -1.291 10.513 1.00 84.88 87 SER A CA 1
ATOM 679 C C . SER A 1 87 ? -16.445 -1.411 8.988 1.00 84.88 87 SER A C 1
ATOM 681 O O . SER A 1 87 ? -17.507 -1.117 8.437 1.00 84.88 87 SER A O 1
ATOM 683 N N . ILE A 1 88 ? -15.376 -1.794 8.275 1.00 77.31 88 ILE A N 1
ATOM 684 C CA . ILE A 1 88 ? -15.327 -1.791 6.804 1.00 77.31 88 ILE A CA 1
ATOM 685 C C . ILE A 1 88 ? -14.535 -2.993 6.280 1.00 77.31 88 ILE A C 1
ATOM 687 O O . ILE A 1 88 ? -13.364 -3.165 6.604 1.00 77.31 88 ILE A O 1
ATOM 691 N N . ALA A 1 89 ? -15.139 -3.742 5.355 1.00 70.88 89 ALA A N 1
ATOM 692 C CA . ALA A 1 89 ? -14.448 -4.711 4.506 1.00 70.88 89 ALA A CA 1
ATOM 693 C C . ALA A 1 89 ? -14.706 -4.374 3.030 1.00 70.88 89 ALA A C 1
ATOM 695 O O . ALA A 1 89 ? -15.855 -4.181 2.625 1.00 70.88 89 ALA A O 1
ATOM 696 N N . GLY A 1 90 ? -13.653 -4.284 2.211 1.00 63.25 90 GLY A N 1
ATOM 697 C CA . GLY A 1 90 ? -13.820 -3.950 0.794 1.00 63.25 90 GLY A CA 1
ATOM 698 C C . GLY A 1 90 ? -12.531 -3.932 -0.037 1.00 63.25 90 GLY A C 1
ATOM 699 O O . GLY A 1 90 ? -11.431 -3.803 0.504 1.00 63.25 90 GLY A O 1
ATOM 700 N N . PRO A 1 91 ? -12.634 -4.071 -1.372 1.00 57.72 91 PRO A N 1
ATOM 701 C CA . PRO A 1 91 ? -11.479 -4.032 -2.262 1.00 57.72 91 PRO A CA 1
ATOM 702 C C . PRO A 1 91 ? -10.962 -2.599 -2.455 1.00 57.72 91 PRO A C 1
ATOM 704 O O . PRO A 1 91 ? -11.737 -1.651 -2.557 1.00 57.72 91 PRO A O 1
ATOM 707 N N . THR A 1 92 ? -9.644 -2.439 -2.568 1.00 60.38 92 THR A N 1
ATOM 708 C CA . THR A 1 92 ? -8.985 -1.185 -2.964 1.00 60.38 92 THR A CA 1
ATOM 709 C C . THR A 1 92 ? -8.008 -1.437 -4.107 1.00 60.38 92 THR A C 1
ATOM 711 O O . THR A 1 92 ? -7.312 -2.453 -4.142 1.00 60.38 92 THR A O 1
ATOM 714 N N . VAL A 1 93 ? -7.951 -0.504 -5.060 1.00 68.81 93 VAL A N 1
ATOM 715 C CA . VAL A 1 93 ? -7.051 -0.564 -6.220 1.00 68.81 93 VAL A CA 1
ATOM 716 C C . VAL A 1 93 ? -5.973 0.500 -6.067 1.00 68.81 93 VAL A C 1
ATOM 718 O O . VAL A 1 93 ? -6.284 1.676 -5.895 1.00 68.81 93 VAL A O 1
ATOM 721 N N . SER A 1 94 ? -4.708 0.097 -6.166 1.00 66.56 94 SER A N 1
ATOM 722 C CA . SER A 1 94 ? -3.565 1.005 -6.240 1.00 66.56 94 SER A CA 1
ATOM 723 C C . SER A 1 94 ? -2.822 0.795 -7.558 1.00 66.56 94 SER A C 1
ATOM 725 O O . SER A 1 94 ? -2.451 -0.323 -7.913 1.00 66.56 94 SER A O 1
ATOM 727 N N . SER A 1 95 ? -2.593 1.874 -8.305 1.00 64.81 95 SER A N 1
ATOM 728 C CA . SER A 1 95 ? -1.772 1.856 -9.519 1.00 64.81 95 SER A CA 1
ATOM 729 C C . SER A 1 95 ? -0.511 2.676 -9.290 1.00 64.81 95 SER A C 1
ATOM 731 O O . SER A 1 95 ? -0.606 3.858 -8.950 1.00 64.81 95 SER A O 1
ATOM 733 N N . SER A 1 96 ? 0.664 2.091 -9.522 1.00 71.00 96 SER A N 1
ATOM 734 C CA . SER A 1 96 ? 1.926 2.834 -9.498 1.00 71.00 96 SER A CA 1
ATOM 735 C C . SER A 1 96 ? 2.477 2.990 -10.916 1.00 71.00 96 SER A C 1
ATOM 737 O O . SER A 1 96 ? 2.476 2.059 -11.727 1.00 71.00 96 SER A O 1
ATOM 739 N N . ARG A 1 97 ? 2.931 4.204 -11.242 1.00 68.44 97 ARG A N 1
ATOM 740 C CA . ARG A 1 97 ? 3.538 4.542 -12.533 1.00 68.44 97 ARG A CA 1
ATOM 741 C C . ARG A 1 97 ? 4.847 5.267 -12.285 1.00 68.44 97 ARG A C 1
ATOM 743 O O . ARG A 1 97 ? 4.894 6.209 -11.498 1.00 68.44 97 ARG A O 1
ATOM 750 N N . ARG A 1 98 ? 5.907 4.861 -12.984 1.00 56.06 98 ARG A N 1
ATOM 751 C CA . ARG A 1 98 ? 7.187 5.572 -12.912 1.00 56.06 98 ARG A CA 1
ATOM 752 C C . ARG A 1 98 ? 7.034 6.945 -13.568 1.00 56.06 98 ARG A C 1
ATOM 754 O O . ARG A 1 98 ? 6.720 7.031 -14.755 1.00 56.06 98 ARG A O 1
ATOM 761 N N . ALA A 1 99 ? 7.270 8.013 -12.811 1.00 53.53 99 ALA A N 1
ATOM 762 C CA . ALA A 1 99 ? 7.373 9.353 -13.370 1.00 53.53 99 ALA A CA 1
ATOM 763 C C . ALA A 1 99 ? 8.695 9.467 -14.145 1.00 53.53 99 ALA A C 1
ATOM 765 O O . ALA A 1 99 ? 9.778 9.451 -13.564 1.00 53.53 99 ALA A O 1
ATOM 766 N N . THR A 1 100 ? 8.624 9.545 -15.472 1.00 45.28 100 THR A N 1
ATOM 767 C CA . THR A 1 100 ? 9.766 9.951 -16.300 1.00 45.28 100 THR A CA 1
ATOM 768 C C . THR A 1 100 ? 9.983 11.451 -16.140 1.00 45.28 100 THR A C 1
ATOM 770 O O . THR A 1 100 ? 9.084 12.235 -16.444 1.00 45.28 100 THR A O 1
ATOM 773 N N . ARG A 1 101 ? 11.173 11.842 -15.671 1.00 48.75 101 ARG A N 1
ATOM 774 C CA . ARG A 1 101 ? 11.665 13.225 -15.741 1.00 48.75 101 ARG A CA 1
ATOM 775 C C . ARG A 1 101 ? 11.637 13.670 -17.213 1.00 48.75 101 ARG A C 1
ATOM 777 O O . ARG A 1 101 ? 12.139 12.934 -18.064 1.00 48.75 101 ARG A O 1
ATOM 784 N N . ARG A 1 102 ? 11.017 14.817 -17.500 1.00 39.31 102 ARG A N 1
ATOM 785 C CA . ARG A 1 102 ? 11.408 15.633 -18.658 1.00 39.31 102 ARG A CA 1
ATOM 786 C C . ARG A 1 102 ? 12.673 16.396 -18.298 1.00 39.31 102 ARG A C 1
ATOM 788 O O . ARG A 1 102 ? 12.831 16.700 -17.092 1.00 39.31 102 ARG A O 1
#

Sequence (102 aa):
MPSDLGFAGFRLNFHTDLERDISAFLGASYFRAVGGEWQYGLSARGLAVDTGLPRPEEFPNFVAFWLEKPARQSSSITVYALLDSPSIAGPTVSSSRRATRR

Nearest PDB structures (foldseek):
  8x18-assembly1_A  TM=9.306E-01  e=9.545E-08  Xanthomonas campestris pv. campestris str. ATCC 33913
  8x18-assembly1_B  TM=9.313E-01  e=3.061E-07  Xanthomonas campestris pv. campestris str. ATCC 33913
  1txk-assembly1_A  TM=8.922E-01  e=3.149E-06  Escherichia coli
  8iox-assembly5_I  TM=8.801E-01  e=2.686E-06  Escherichia coli
  8ip1-assembly1_A  TM=9.039E-01  e=4.327E-06  Escherichia coli